Protein AF-A0A7Y5XQ74-F1 (afdb_monomer_lite)

pLDDT: mean 90.7, std 7.64, range [64.5, 98.38]

Foldseek 3Di:
DWDDLPPPWTWDWDPPDDPPPFFIWTWTQDPVQRWIWIDGCNCPSPDDTDTDHPVVVVVVVVCVVVCVPVPD

Sequence (72 aa):
MITDFGDGRLWRKATRSGDNGGTCVYIARDEATGMIGIRDSKEGVTGIPKWYTRQEWDAFLHGVKAGEFDDI

Secondary structure (DSSP, 8-state):
-EE--SSS--EEEPTT--SSSS--EEEEE-TTT-PEEEEEGGGTTT---EEE-HHHHHHHHHHHHHTTTTT-

Radius of gyration: 13.18 Å; chains: 1; bounding box: 32×21×36 Å

Structure (mmCIF, N/CA/C/O backbone):
data_AF-A0A7Y5XQ74-F1
#
_entry.id   AF-A0A7Y5XQ74-F1
#
loop_
_atom_site.group_PDB
_atom_site.id
_atom_site.type_symbol
_atom_site.label_atom_id
_atom_site.label_alt_id
_atom_site.label_comp_id
_atom_site.label_asym_id
_atom_site.label_entity_id
_atom_site.label_seq_id
_atom_site.pdbx_PDB_ins_code
_atom_site.Cartn_x
_atom_site.Cartn_y
_atom_site.Cartn_z
_atom_site.occupancy
_atom_site.B_iso_or_equiv
_atom_site.auth_seq_id
_atom_site.auth_comp_id
_atom_site.auth_asym_id
_atom_site.auth_atom_id
_atom_site.pdbx_PDB_model_num
ATOM 1 N N . MET A 1 1 ? 10.082 -10.193 1.944 1.00 82.56 1 MET A N 1
ATOM 2 C CA . MET A 1 1 ? 10.803 -9.479 3.019 1.00 82.56 1 MET A CA 1
ATOM 3 C C . MET A 1 1 ? 9.806 -8.611 3.772 1.00 82.56 1 MET A C 1
ATOM 5 O O . MET A 1 1 ? 8.985 -7.984 3.105 1.00 82.56 1 MET A O 1
ATOM 9 N N . ILE A 1 2 ? 9.830 -8.635 5.107 1.00 87.56 2 ILE A N 1
ATOM 10 C CA . ILE A 1 2 ? 9.078 -7.701 5.960 1.00 87.56 2 ILE A CA 1
ATOM 11 C C . ILE A 1 2 ? 10.047 -6.609 6.426 1.00 87.56 2 ILE A C 1
ATOM 13 O O . ILE A 1 2 ? 11.195 -6.921 6.740 1.00 87.56 2 ILE A O 1
ATOM 17 N N . THR A 1 3 ? 9.597 -5.360 6.439 1.00 85.75 3 THR A N 1
ATOM 18 C CA . THR A 1 3 ? 10.385 -4.180 6.809 1.00 85.75 3 THR A CA 1
ATOM 19 C C . THR A 1 3 ? 9.559 -3.286 7.730 1.00 85.75 3 THR A C 1
ATOM 21 O O . THR A 1 3 ? 8.344 -3.187 7.571 1.00 85.75 3 THR A O 1
ATOM 24 N N . ASP A 1 4 ? 10.224 -2.646 8.684 1.00 84.19 4 ASP A N 1
ATOM 25 C CA . ASP A 1 4 ? 9.664 -1.579 9.512 1.00 84.19 4 ASP A CA 1
ATOM 26 C C . ASP A 1 4 ? 10.218 -0.237 9.005 1.00 84.19 4 ASP A C 1
ATOM 28 O O . ASP A 1 4 ? 11.421 -0.118 8.762 1.00 84.19 4 ASP A O 1
ATOM 32 N N . PHE A 1 5 ? 9.343 0.751 8.800 1.00 85.19 5 PHE A N 1
ATOM 33 C CA . PHE A 1 5 ? 9.715 2.105 8.371 1.00 85.19 5 PHE A CA 1
ATOM 34 C C . PHE A 1 5 ? 9.723 3.120 9.528 1.00 85.19 5 PHE A C 1
ATOM 36 O O . PHE A 1 5 ? 9.859 4.317 9.285 1.00 85.19 5 PHE A O 1
ATOM 43 N N . GLY A 1 6 ? 9.596 2.665 10.777 1.00 84.69 6 GLY A N 1
ATOM 44 C CA . GLY A 1 6 ? 9.522 3.516 11.966 1.00 84.69 6 GLY A CA 1
ATOM 45 C C . GLY A 1 6 ? 8.123 4.072 12.236 1.00 84.69 6 GLY A C 1
ATOM 46 O O . GLY A 1 6 ? 7.971 4.957 13.073 1.00 84.69 6 GLY A O 1
ATOM 47 N N . ASP A 1 7 ? 7.101 3.564 11.542 1.00 85.44 7 ASP A N 1
ATOM 48 C CA . ASP A 1 7 ? 5.698 3.964 11.694 1.00 85.44 7 ASP A CA 1
ATOM 49 C C . ASP A 1 7 ? 4.860 2.943 12.486 1.00 85.44 7 ASP A C 1
ATOM 51 O O . ASP A 1 7 ? 3.638 3.076 12.565 1.00 85.44 7 ASP A O 1
ATOM 55 N N . GLY A 1 8 ? 5.512 1.929 13.071 1.00 86.88 8 GLY A N 1
ATOM 56 C CA . GLY A 1 8 ? 4.877 0.906 13.904 1.00 86.88 8 GLY A CA 1
ATOM 57 C C . GLY A 1 8 ? 4.092 -0.146 13.120 1.00 86.88 8 GLY A C 1
ATOM 58 O O . GLY A 1 8 ? 3.297 -0.876 13.712 1.00 86.88 8 GLY A O 1
ATOM 59 N N . ARG A 1 9 ? 4.284 -0.233 11.798 1.00 91.12 9 ARG A N 1
ATOM 60 C CA . ARG A 1 9 ? 3.593 -1.193 10.928 1.00 91.12 9 ARG A CA 1
ATOM 61 C C . ARG A 1 9 ? 4.571 -2.170 10.291 1.00 91.12 9 ARG A C 1
ATOM 63 O O . ARG A 1 9 ? 5.712 -1.842 9.980 1.00 91.12 9 ARG A O 1
ATOM 70 N N . LEU A 1 10 ? 4.091 -3.387 10.045 1.00 93.00 10 LEU A N 1
ATOM 71 C CA . LEU A 1 10 ? 4.855 -4.418 9.348 1.00 93.00 10 LEU A CA 1
ATOM 72 C C . LEU A 1 10 ? 4.568 -4.357 7.849 1.00 93.00 10 LEU A C 1
ATOM 74 O O . LEU A 1 10 ? 3.508 -4.771 7.377 1.00 93.00 10 LEU A O 1
ATOM 78 N N . TRP A 1 11 ? 5.539 -3.859 7.090 1.00 93.56 11 TRP A N 1
ATOM 79 C CA . TRP A 1 11 ? 5.415 -3.672 5.653 1.00 93.56 11 TRP A CA 1
ATOM 80 C C . TRP A 1 11 ? 5.978 -4.858 4.886 1.00 93.56 11 TRP A C 1
ATOM 82 O O . TRP A 1 11 ? 7.135 -5.239 5.052 1.00 93.56 11 TRP A O 1
ATOM 92 N N . ARG A 1 12 ? 5.183 -5.432 3.985 1.00 94.38 12 ARG A N 1
ATOM 93 C CA . ARG A 1 12 ? 5.603 -6.544 3.130 1.00 94.38 12 ARG A CA 1
ATOM 94 C C . ARG A 1 12 ? 6.036 -6.043 1.759 1.00 94.38 12 ARG A C 1
ATOM 96 O O . ARG A 1 12 ? 5.221 -5.498 1.020 1.00 94.38 12 ARG A O 1
ATOM 103 N N . LYS A 1 13 ? 7.297 -6.298 1.394 1.00 92.31 13 LYS A N 1
ATOM 104 C CA . LYS A 1 13 ? 7.835 -6.052 0.044 1.00 92.31 13 LYS A CA 1
ATOM 105 C C . LYS A 1 13 ? 7.095 -6.916 -0.983 1.00 92.31 13 LYS A C 1
ATOM 107 O O . LYS A 1 13 ? 6.955 -8.127 -0.777 1.00 92.31 13 LYS A O 1
ATOM 112 N N . ALA A 1 14 ? 6.662 -6.317 -2.089 1.00 91.50 14 ALA A N 1
ATOM 113 C CA . ALA A 1 14 ? 6.100 -7.037 -3.224 1.00 91.50 14 ALA A CA 1
ATOM 114 C C . ALA A 1 14 ? 7.152 -7.971 -3.847 1.00 91.50 14 ALA A C 1
ATOM 116 O O . ALA A 1 14 ? 8.305 -7.594 -4.042 1.00 91.50 14 ALA A O 1
ATOM 117 N N . THR A 1 15 ? 6.759 -9.196 -4.198 1.00 89.38 15 THR A N 1
ATOM 118 C CA . THR A 1 15 ? 7.681 -10.219 -4.733 1.00 89.38 15 THR A CA 1
ATOM 119 C C . THR A 1 15 ? 8.241 -9.874 -6.110 1.00 89.38 15 THR A C 1
ATOM 121 O O . THR A 1 15 ? 9.278 -10.400 -6.498 1.00 89.38 15 THR A O 1
ATOM 124 N N . ARG A 1 16 ? 7.568 -8.987 -6.852 1.00 88.25 16 ARG A N 1
ATOM 125 C CA . ARG A 1 16 ? 8.021 -8.499 -8.159 1.00 88.25 16 ARG A CA 1
ATOM 126 C C . ARG A 1 16 ? 8.991 -7.316 -8.066 1.00 88.25 16 ARG A C 1
ATOM 128 O O . ARG A 1 16 ? 9.511 -6.891 -9.091 1.00 88.25 16 ARG A O 1
ATOM 135 N N . SER A 1 17 ? 9.245 -6.790 -6.867 1.00 86.75 17 SER A N 1
ATOM 136 C CA . SER A 1 17 ? 10.277 -5.777 -6.650 1.00 86.75 17 SER A CA 1
ATOM 137 C C . SER A 1 17 ? 11.659 -6.427 -6.608 1.00 86.75 17 SER A C 1
ATOM 139 O O . SER A 1 17 ? 11.901 -7.302 -5.779 1.00 86.75 17 SER A O 1
ATOM 141 N N . GLY A 1 18 ? 12.561 -5.975 -7.482 1.00 78.88 18 GLY A N 1
ATOM 142 C CA . GLY A 1 18 ? 13.946 -6.448 -7.530 1.00 78.88 18 GLY A CA 1
ATOM 143 C C . GLY A 1 18 ? 14.790 -6.004 -6.331 1.00 78.88 18 GLY A C 1
ATOM 144 O O . GLY A 1 18 ? 14.340 -5.248 -5.463 1.00 78.88 18 GLY A O 1
ATOM 145 N N . ASP A 1 19 ? 16.038 -6.466 -6.293 1.00 74.25 19 ASP A N 1
ATOM 146 C CA . ASP A 1 19 ? 17.003 -6.173 -5.221 1.00 74.25 19 ASP A CA 1
ATOM 147 C C . ASP A 1 19 ? 17.963 -5.025 -5.572 1.00 74.25 19 ASP A C 1
ATOM 149 O O . ASP A 1 19 ? 18.950 -4.774 -4.891 1.00 74.25 19 ASP A O 1
ATOM 153 N N . ASN A 1 20 ? 17.616 -4.254 -6.601 1.00 71.81 20 ASN A N 1
ATOM 154 C CA . ASN A 1 20 ? 18.392 -3.167 -7.197 1.00 71.81 20 ASN A CA 1
ATOM 155 C C . ASN A 1 20 ? 18.502 -1.915 -6.293 1.00 71.81 20 ASN A C 1
ATOM 157 O O . ASN A 1 20 ? 18.885 -0.849 -6.764 1.00 71.81 20 ASN A O 1
ATOM 161 N N . GLY A 1 21 ? 18.104 -2.004 -5.021 1.00 64.50 21 GLY A N 1
ATOM 162 C CA . GLY A 1 21 ? 18.354 -0.971 -4.015 1.00 64.50 21 GLY A CA 1
ATOM 163 C C . GLY A 1 21 ? 17.453 0.270 -4.025 1.00 64.50 21 GLY A C 1
ATOM 164 O O . GLY A 1 21 ? 17.728 1.176 -3.246 1.00 64.50 21 GLY A O 1
ATOM 165 N N . GLY A 1 22 ? 16.385 0.356 -4.834 1.00 68.38 22 GLY A N 1
ATOM 166 C CA . GLY A 1 22 ? 15.600 1.605 -4.847 1.00 68.38 22 GLY A CA 1
ATOM 167 C C . GLY A 1 22 ? 14.214 1.623 -5.489 1.00 68.38 22 GLY A C 1
ATOM 168 O O . GLY A 1 22 ? 13.605 2.682 -5.526 1.00 68.38 22 GLY A O 1
ATOM 169 N N . THR A 1 23 ? 13.673 0.512 -5.988 1.00 78.44 23 THR A N 1
ATOM 170 C CA . THR A 1 23 ? 12.401 0.505 -6.747 1.00 78.44 23 THR A CA 1
ATOM 171 C C . THR A 1 23 ? 11.394 -0.504 -6.191 1.00 78.44 23 THR A C 1
ATOM 173 O O . THR A 1 23 ? 10.790 -1.293 -6.917 1.00 78.44 23 THR A O 1
ATOM 176 N N . CYS A 1 24 ? 11.246 -0.523 -4.868 1.00 90.50 24 CYS A N 1
ATOM 177 C CA . CYS A 1 24 ? 10.424 -1.496 -4.165 1.00 90.50 24 CYS A CA 1
ATOM 178 C C . CYS A 1 24 ? 9.058 -0.927 -3.780 1.00 90.50 24 CYS A C 1
ATOM 180 O O . CYS A 1 24 ? 8.972 0.164 -3.224 1.00 90.50 24 CYS A O 1
ATOM 182 N N . VAL A 1 25 ? 8.011 -1.722 -4.000 1.00 92.56 25 VAL A N 1
ATOM 183 C CA . VAL A 1 25 ? 6.666 -1.456 -3.482 1.00 92.56 25 VAL A CA 1
ATOM 184 C C . VAL A 1 25 ? 6.459 -2.285 -2.222 1.00 92.56 25 VAL A C 1
ATOM 186 O O . VAL A 1 25 ? 6.786 -3.476 -2.191 1.00 92.56 25 VAL A O 1
ATOM 189 N N . TYR A 1 26 ? 5.896 -1.664 -1.192 1.00 94.06 26 TYR A N 1
ATOM 190 C CA . TYR A 1 26 ? 5.532 -2.318 0.057 1.00 94.06 26 TYR A CA 1
ATOM 191 C C . TYR A 1 26 ? 4.051 -2.135 0.354 1.00 94.06 26 TYR A C 1
ATOM 193 O O . TYR A 1 26 ? 3.476 -1.092 0.049 1.00 94.06 26 TYR A O 1
ATOM 201 N N . ILE A 1 27 ? 3.460 -3.147 0.987 1.00 95.81 27 ILE A N 1
ATOM 202 C CA . ILE A 1 27 ? 2.062 -3.138 1.416 1.00 95.81 27 ILE A CA 1
ATOM 203 C C . ILE A 1 27 ? 1.989 -3.466 2.905 1.00 95.81 27 ILE A C 1
ATOM 205 O O . ILE A 1 27 ? 2.626 -4.423 3.353 1.00 95.81 27 ILE A O 1
ATOM 209 N N . ALA A 1 28 ? 1.183 -2.718 3.651 1.00 96.12 28 ALA A N 1
ATOM 210 C CA . ALA A 1 28 ? 0.846 -3.012 5.041 1.00 96.12 28 ALA A CA 1
ATOM 211 C C . ALA A 1 28 ? -0.669 -2.966 5.248 1.00 96.12 28 ALA A C 1
ATOM 213 O O . ALA A 1 28 ? -1.387 -2.256 4.544 1.00 96.12 28 ALA A O 1
ATOM 214 N N . ARG A 1 29 ? -1.147 -3.717 6.241 1.00 95.56 29 ARG A N 1
ATOM 215 C CA . ARG A 1 29 ? -2.466 -3.503 6.836 1.00 95.56 29 ARG A CA 1
ATOM 216 C C . ARG A 1 29 ? -2.255 -2.711 8.117 1.00 95.56 29 ARG A C 1
ATOM 218 O O . ARG A 1 29 ? -1.415 -3.079 8.932 1.00 95.56 29 ARG A O 1
ATOM 225 N N . ASP A 1 30 ? -2.998 -1.630 8.275 1.00 93.69 30 ASP A N 1
ATOM 226 C CA . ASP A 1 30 ? -3.091 -0.942 9.553 1.00 93.69 30 ASP A CA 1
ATOM 227 C C . ASP A 1 30 ? -4.073 -1.712 10.445 1.00 93.69 30 ASP A C 1
ATOM 229 O O . ASP A 1 30 ? -5.245 -1.851 10.100 1.00 93.69 30 ASP A O 1
ATOM 233 N N . GLU A 1 31 ? -3.596 -2.252 11.564 1.00 91.38 31 GLU A N 1
ATOM 234 C CA . GLU A 1 31 ? -4.421 -3.055 12.477 1.00 91.38 31 GLU A CA 1
ATOM 235 C C . GLU A 1 31 ? -5.442 -2.212 13.259 1.00 91.38 31 GLU A C 1
ATOM 237 O O . GLU A 1 31 ? -6.480 -2.727 13.666 1.00 91.38 31 GLU A O 1
ATOM 242 N N . ALA A 1 32 ? -5.190 -0.913 13.452 1.00 92.19 32 ALA A N 1
ATOM 243 C CA . ALA A 1 32 ? -6.091 -0.029 14.187 1.00 92.19 32 ALA A CA 1
ATOM 244 C C . ALA A 1 32 ? -7.264 0.447 13.320 1.00 92.19 32 ALA A C 1
ATOM 246 O O . ALA A 1 32 ? -8.387 0.570 13.805 1.00 92.19 32 ALA A O 1
ATOM 247 N N . THR A 1 33 ? -7.012 0.722 12.038 1.00 93.94 33 THR A N 1
ATOM 248 C CA . THR A 1 33 ? -8.027 1.268 11.116 1.00 93.94 33 THR A CA 1
ATOM 249 C C . THR A 1 33 ? -8.545 0.250 10.102 1.00 93.94 33 THR A C 1
ATOM 251 O O . THR A 1 33 ? -9.573 0.473 9.466 1.00 93.94 33 THR A O 1
ATOM 254 N N . GLY A 1 34 ? -7.838 -0.863 9.906 1.00 94.50 34 GLY A N 1
ATOM 255 C CA . GLY A 1 34 ? -8.118 -1.849 8.864 1.00 94.50 34 GLY A CA 1
ATOM 256 C C . GLY A 1 34 ? -7.721 -1.410 7.448 1.00 94.50 34 GLY A C 1
ATOM 257 O O . GLY A 1 34 ? -7.902 -2.197 6.508 1.00 94.50 34 GLY A O 1
ATOM 258 N N . MET A 1 35 ? -7.183 -0.195 7.281 1.00 97.25 35 MET A N 1
ATOM 259 C CA . MET A 1 35 ? -6.779 0.360 5.988 1.00 97.25 35 MET A CA 1
ATOM 260 C C . MET A 1 35 ? -5.576 -0.378 5.393 1.00 97.25 35 MET A C 1
ATOM 262 O O . MET A 1 35 ? -4.766 -0.982 6.102 1.00 97.25 35 MET A O 1
ATOM 266 N N . ILE A 1 36 ? -5.457 -0.318 4.068 1.00 97.75 36 ILE A N 1
ATOM 267 C CA . ILE A 1 36 ? -4.331 -0.869 3.316 1.00 97.75 36 ILE A CA 1
ATOM 268 C C . ILE A 1 36 ? -3.415 0.273 2.891 1.00 97.75 36 ILE A C 1
ATOM 270 O O . ILE A 1 36 ? -3.841 1.195 2.199 1.00 97.75 36 ILE A O 1
ATOM 274 N N . GLY A 1 37 ? -2.157 0.201 3.311 1.00 96.31 37 GLY A N 1
ATOM 275 C CA . GLY A 1 37 ? -1.119 1.157 2.957 1.00 96.31 37 GLY A CA 1
ATOM 276 C C . GLY A 1 37 ? -0.277 0.651 1.794 1.00 96.31 37 GLY A C 1
ATOM 277 O O . GLY A 1 37 ? 0.087 -0.527 1.767 1.00 96.31 37 GLY A O 1
ATOM 278 N N . ILE A 1 38 ? 0.084 1.544 0.875 1.00 95.62 38 ILE A N 1
ATOM 279 C CA . ILE A 1 38 ? 1.046 1.308 -0.207 1.00 95.62 38 ILE A CA 1
ATOM 280 C C . ILE A 1 38 ? 2.184 2.318 -0.083 1.00 95.62 38 ILE A C 1
ATOM 282 O O . ILE A 1 38 ? 1.948 3.518 0.072 1.00 95.62 38 ILE A O 1
ATOM 286 N N . ARG A 1 39 ? 3.423 1.833 -0.177 1.00 93.69 39 ARG A N 1
ATOM 287 C CA . ARG A 1 39 ? 4.634 2.651 -0.070 1.00 93.69 39 ARG A CA 1
ATOM 288 C C . ARG A 1 39 ? 5.608 2.352 -1.206 1.00 93.69 39 ARG A C 1
ATOM 290 O O . ARG A 1 39 ? 5.874 1.181 -1.480 1.00 93.69 39 ARG A O 1
ATOM 297 N N . ASP A 1 40 ? 6.171 3.393 -1.818 1.00 91.00 40 ASP A N 1
ATOM 298 C CA . ASP A 1 40 ? 7.305 3.295 -2.749 1.00 91.00 40 ASP A CA 1
ATOM 299 C C . ASP A 1 40 ? 8.602 3.611 -1.986 1.00 91.00 40 ASP A C 1
ATOM 301 O O . ASP A 1 40 ? 8.719 4.657 -1.345 1.00 91.00 40 ASP A O 1
ATOM 305 N N . SER A 1 41 ? 9.597 2.717 -2.039 1.00 87.25 41 SER A N 1
ATOM 306 C CA . SER A 1 41 ? 10.898 2.937 -1.390 1.00 87.25 41 SER A CA 1
ATOM 307 C C . SER A 1 41 ? 11.593 4.222 -1.828 1.00 87.25 41 SER A C 1
ATOM 309 O O . SER A 1 41 ? 12.396 4.751 -1.061 1.00 87.25 41 SER A O 1
ATOM 311 N N . LYS A 1 42 ? 11.312 4.714 -3.043 1.00 86.31 42 LYS A N 1
ATOM 312 C CA . LYS A 1 42 ? 11.918 5.944 -3.578 1.00 86.31 42 LYS A CA 1
ATOM 313 C C . LYS A 1 42 ? 11.589 7.175 -2.745 1.00 86.31 42 LYS A C 1
ATOM 315 O O . LYS A 1 42 ? 12.359 8.126 -2.749 1.00 86.31 42 LYS A O 1
ATOM 320 N N . GLU A 1 43 ? 10.478 7.152 -2.016 1.00 85.94 43 GLU A N 1
ATOM 321 C CA . GLU A 1 43 ? 10.063 8.276 -1.176 1.00 85.94 43 GLU A CA 1
ATOM 322 C C . GLU A 1 43 ? 10.821 8.334 0.167 1.00 85.94 43 GLU A C 1
ATOM 324 O O . GLU A 1 43 ? 10.598 9.242 0.969 1.00 85.94 43 GLU A O 1
ATOM 329 N N . GLY A 1 44 ? 11.739 7.390 0.431 1.00 79.19 44 GLY A N 1
ATOM 330 C CA . GLY A 1 44 ? 12.556 7.361 1.650 1.00 79.19 44 GLY A CA 1
ATOM 331 C C . GLY A 1 44 ? 11.723 7.159 2.918 1.00 79.19 44 GLY A C 1
ATOM 332 O O . GLY A 1 44 ? 10.519 6.944 2.852 1.00 79.19 44 GLY A O 1
ATOM 333 N N . VAL A 1 45 ? 12.326 7.205 4.108 1.00 77.62 45 VAL A N 1
ATOM 334 C CA . VAL A 1 45 ? 11.607 6.968 5.387 1.00 77.62 45 VAL A CA 1
ATOM 335 C C . VAL A 1 45 ? 10.564 8.042 5.720 1.00 77.62 45 VAL A C 1
ATOM 337 O O . VAL A 1 45 ? 9.626 7.772 6.457 1.00 77.62 45 VAL A O 1
ATOM 340 N N . THR A 1 46 ? 10.667 9.230 5.125 1.00 82.06 46 THR A N 1
ATOM 341 C CA . THR A 1 46 ? 9.721 10.340 5.330 1.00 82.06 46 THR A CA 1
ATOM 342 C C . THR A 1 46 ? 8.567 10.358 4.326 1.00 82.06 46 THR A C 1
ATOM 344 O O . THR A 1 46 ? 7.641 11.148 4.492 1.00 82.06 46 THR A O 1
ATOM 347 N N . GLY A 1 47 ? 8.608 9.515 3.287 1.00 85.00 47 GLY A N 1
ATOM 348 C CA . GLY A 1 47 ? 7.520 9.359 2.322 1.00 85.00 47 GLY A CA 1
ATOM 349 C C . GLY A 1 47 ? 6.196 8.986 2.987 1.00 85.00 47 GLY A C 1
ATOM 350 O O . GLY A 1 47 ? 6.158 8.114 3.861 1.00 85.00 47 GLY A O 1
ATOM 351 N N . ILE A 1 48 ? 5.110 9.643 2.580 1.00 89.88 48 ILE A N 1
ATOM 352 C CA . ILE A 1 48 ? 3.776 9.407 3.142 1.00 89.88 48 ILE A CA 1
ATOM 353 C C . ILE A 1 48 ? 3.122 8.263 2.359 1.00 89.88 48 ILE A C 1
ATOM 355 O O . ILE A 1 48 ? 2.816 8.451 1.178 1.00 89.88 48 ILE A O 1
ATOM 359 N N . PRO A 1 49 ? 2.847 7.103 2.990 1.00 92.94 49 PRO A N 1
ATOM 360 C CA . PRO A 1 49 ? 2.165 6.016 2.308 1.00 92.94 49 PRO A CA 1
ATOM 361 C C . PRO A 1 49 ? 0.780 6.443 1.822 1.00 92.94 49 PRO A C 1
ATOM 363 O O . PRO A 1 49 ? 0.095 7.248 2.461 1.00 92.94 49 PRO A O 1
ATOM 366 N N . LYS A 1 50 ? 0.344 5.871 0.702 1.00 95.31 50 LYS A N 1
ATOM 367 C CA . LYS A 1 50 ? -1.037 6.020 0.240 1.00 95.31 50 LYS A CA 1
ATOM 368 C C . LYS A 1 50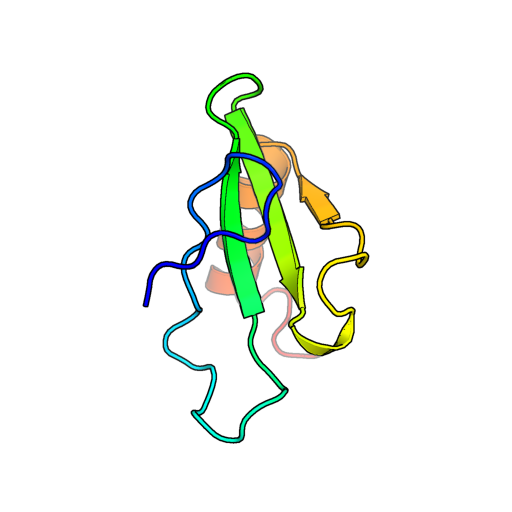 ? -1.904 5.006 0.969 1.00 95.31 50 LYS A C 1
ATOM 370 O O . LYS A 1 50 ? -1.554 3.829 1.014 1.00 95.31 50 LYS A O 1
ATOM 375 N N . TRP A 1 51 ? -3.005 5.472 1.542 1.00 96.56 51 TRP A N 1
ATOM 376 C CA . TRP A 1 51 ? -3.909 4.661 2.348 1.00 96.56 51 TRP A CA 1
ATOM 377 C C . TRP A 1 51 ? -5.245 4.507 1.643 1.00 96.56 51 TRP A C 1
ATOM 379 O O . TRP A 1 51 ? -5.834 5.494 1.213 1.00 96.56 51 TRP A O 1
ATOM 389 N N . TYR A 1 52 ? -5.717 3.270 1.579 1.00 98.06 52 TYR A N 1
ATOM 390 C CA . TYR A 1 52 ? -6.979 2.900 0.959 1.00 98.06 52 TYR A CA 1
ATOM 391 C C . TYR A 1 52 ? -7.843 2.154 1.965 1.00 98.06 52 TYR A C 1
ATOM 393 O O . TYR A 1 52 ? -7.352 1.394 2.809 1.00 98.06 52 TYR A O 1
ATOM 401 N N . THR A 1 53 ? -9.147 2.355 1.869 1.00 98.06 53 THR A N 1
ATOM 402 C CA . THR A 1 53 ? -10.118 1.529 2.578 1.00 98.06 53 THR A CA 1
ATOM 403 C C . THR A 1 53 ? -10.038 0.084 2.092 1.00 98.06 53 THR A C 1
ATOM 405 O O . THR A 1 53 ? -9.519 -0.228 1.015 1.00 98.06 53 THR A O 1
ATOM 408 N N . ARG A 1 54 ? -10.587 -0.837 2.888 1.00 96.62 54 ARG A N 1
ATOM 409 C CA . ARG A 1 54 ? -10.659 -2.238 2.476 1.00 96.62 54 ARG A CA 1
ATOM 410 C C . ARG A 1 54 ? -11.517 -2.411 1.218 1.00 96.62 54 ARG A C 1
ATOM 412 O O . ARG A 1 54 ? -11.159 -3.209 0.361 1.00 96.62 54 ARG A O 1
ATOM 419 N N . GLN A 1 55 ? -12.599 -1.645 1.103 1.00 97.94 55 GLN A N 1
ATOM 420 C CA . GLN A 1 55 ? -13.513 -1.687 -0.035 1.00 97.94 55 GLN A CA 1
ATOM 421 C C . GLN A 1 55 ? -12.842 -1.206 -1.326 1.00 97.94 55 GLN A C 1
ATOM 423 O O . GLN A 1 55 ? -12.965 -1.876 -2.345 1.00 97.94 55 GLN A O 1
ATOM 428 N N . GLU A 1 56 ? -12.096 -0.097 -1.284 1.00 98.25 56 GLU A N 1
ATOM 429 C CA . GLU A 1 56 ? -11.323 0.382 -2.442 1.00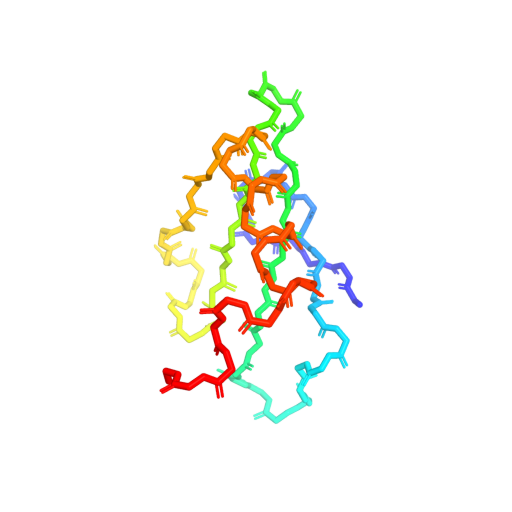 98.25 56 GLU A CA 1
ATOM 430 C C . GLU A 1 56 ? -10.278 -0.646 -2.877 1.00 98.25 56 GLU A C 1
ATOM 432 O O . GLU A 1 56 ? -10.131 -0.916 -4.067 1.00 98.25 56 GLU A O 1
ATOM 437 N N . TRP A 1 57 ? -9.585 -1.265 -1.917 1.00 97.44 57 TRP A N 1
ATOM 438 C CA . TRP A 1 57 ? -8.599 -2.299 -2.214 1.00 97.44 57 TRP A CA 1
ATOM 439 C C . TRP A 1 57 ? -9.227 -3.538 -2.865 1.00 97.44 57 TRP A C 1
ATOM 441 O O . TRP A 1 57 ? -8.700 -4.060 -3.848 1.00 97.44 57 TRP A O 1
ATOM 451 N N . ASP A 1 58 ? -10.363 -4.004 -2.347 1.00 97.50 58 ASP A N 1
ATOM 452 C CA . ASP A 1 58 ? -11.072 -5.159 -2.900 1.00 97.50 58 ASP A CA 1
ATOM 453 C C . ASP A 1 58 ? -11.642 -4.847 -4.302 1.00 97.50 58 ASP A C 1
ATOM 455 O O . ASP A 1 58 ? -11.582 -5.703 -5.188 1.00 97.50 58 ASP A O 1
ATOM 459 N N . ALA A 1 59 ? -12.127 -3.619 -4.534 1.00 98.38 59 ALA A N 1
ATOM 460 C CA . ALA A 1 59 ? -12.559 -3.152 -5.853 1.00 98.38 59 ALA A CA 1
ATOM 461 C C . ALA A 1 59 ? -11.391 -3.101 -6.850 1.00 98.38 59 ALA A C 1
ATOM 463 O O . ALA A 1 59 ? -11.493 -3.664 -7.938 1.00 98.38 59 ALA A O 1
ATOM 464 N N . PHE A 1 60 ? -10.251 -2.527 -6.450 1.00 97.00 60 PHE A N 1
ATOM 465 C CA . PHE A 1 60 ? -9.035 -2.497 -7.265 1.00 97.00 60 PHE A CA 1
ATOM 466 C C . PHE A 1 60 ? -8.577 -3.907 -7.659 1.00 97.00 60 PHE A C 1
ATOM 468 O O . PHE A 1 60 ? -8.298 -4.170 -8.827 1.00 97.00 60 PHE A O 1
ATOM 475 N N . LEU A 1 61 ? -8.548 -4.849 -6.709 1.00 97.06 61 LEU A N 1
ATOM 476 C CA . LEU A 1 61 ? -8.175 -6.235 -6.998 1.00 97.06 61 LEU A CA 1
ATOM 477 C C . LEU A 1 61 ? -9.150 -6.930 -7.954 1.00 97.06 61 LEU A C 1
ATOM 479 O O . LEU A 1 61 ? -8.714 -7.780 -8.732 1.00 97.06 61 LEU A O 1
ATOM 483 N N . HIS A 1 62 ? -10.446 -6.618 -7.886 1.00 98.38 62 HIS A N 1
ATOM 484 C CA . HIS A 1 62 ? -11.410 -7.115 -8.865 1.00 98.38 62 HIS A CA 1
ATOM 485 C C . HIS A 1 62 ? -11.141 -6.543 -10.257 1.00 98.38 62 HIS A C 1
ATOM 487 O O . HIS A 1 62 ? -11.046 -7.334 -11.192 1.00 98.38 62 HIS A O 1
ATOM 493 N N . GLY A 1 63 ? -10.944 -5.227 -10.380 1.00 98.12 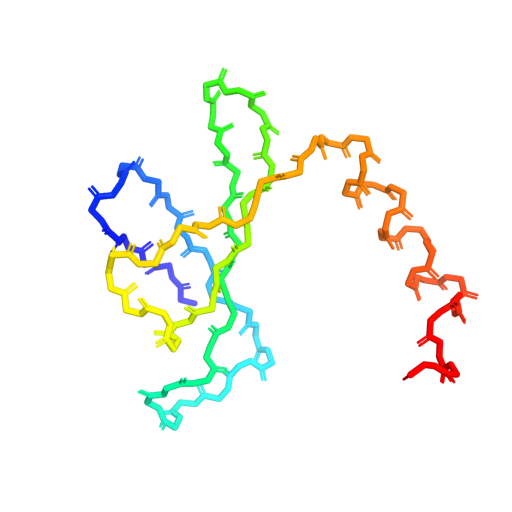63 GLY A N 1
ATOM 494 C CA . GLY A 1 63 ? -10.627 -4.574 -11.654 1.00 98.12 63 GLY A CA 1
ATOM 495 C C . GLY A 1 63 ? -9.360 -5.137 -12.301 1.00 98.12 63 GLY A C 1
ATOM 496 O O . GLY A 1 63 ? -9.392 -5.582 -13.446 1.00 98.12 63 GLY A O 1
ATOM 497 N N . VAL A 1 64 ? -8.270 -5.272 -11.530 1.00 97.00 64 VAL A N 1
ATOM 498 C CA . VAL A 1 64 ? -7.013 -5.887 -12.004 1.00 97.00 64 VAL A CA 1
ATOM 499 C C . VAL A 1 64 ? -7.236 -7.309 -12.524 1.00 97.00 64 VAL A C 1
ATOM 501 O O . VAL A 1 64 ? -6.725 -7.670 -13.576 1.00 97.00 64 VAL A O 1
ATOM 504 N N . LYS A 1 65 ? -8.003 -8.142 -11.811 1.00 97.62 65 LYS A N 1
ATOM 505 C CA . LYS A 1 65 ? -8.272 -9.525 -12.247 1.00 97.62 65 LYS A CA 1
ATOM 506 C C . LYS A 1 65 ? -9.199 -9.603 -13.459 1.00 97.62 65 LYS A C 1
ATOM 508 O O . LYS A 1 65 ? -9.157 -10.603 -14.169 1.00 97.62 65 LYS A O 1
ATOM 513 N N . ALA A 1 66 ? -10.046 -8.597 -13.654 1.00 98.06 66 ALA A N 1
ATOM 514 C CA . ALA A 1 66 ? -10.937 -8.484 -14.800 1.00 98.06 66 ALA A CA 1
ATOM 515 C C . ALA A 1 66 ? -10.245 -7.896 -16.044 1.00 98.06 66 ALA A C 1
ATOM 517 O O . ALA A 1 66 ? -10.871 -7.854 -17.100 1.00 98.06 66 ALA A O 1
ATOM 518 N N . GLY A 1 67 ? -8.983 -7.461 -15.930 1.00 97.94 67 GLY A N 1
ATOM 519 C CA . GLY A 1 67 ? -8.250 -6.802 -17.013 1.00 97.94 67 GLY A CA 1
ATOM 520 C C . GLY A 1 67 ? -8.697 -5.359 -17.260 1.00 97.94 67 GLY A C 1
ATOM 521 O O . GLY A 1 67 ? -8.455 -4.827 -18.336 1.00 97.94 67 GLY A O 1
ATOM 522 N N . GLU A 1 68 ? -9.346 -4.710 -16.281 1.00 98.25 68 GLU A N 1
ATOM 523 C CA . GLU A 1 68 ? -9.834 -3.319 -16.391 1.00 98.25 68 GLU A CA 1
ATOM 524 C C . GLU A 1 68 ? -8.710 -2.310 -16.680 1.00 98.25 68 GLU A C 1
ATOM 526 O O . GLU A 1 68 ? -8.972 -1.212 -17.154 1.00 98.25 68 GLU A O 1
ATOM 531 N N . PHE A 1 69 ? -7.464 -2.686 -16.390 1.00 96.12 69 PHE A N 1
ATOM 532 C CA . PHE A 1 69 ? -6.291 -1.820 -16.463 1.00 96.12 69 PHE A CA 1
ATOM 533 C C . PHE A 1 69 ? -5.207 -2.352 -17.415 1.00 96.12 69 PHE A C 1
ATOM 535 O O . PHE A 1 69 ? -4.046 -1.974 -17.284 1.00 96.12 69 PHE A O 1
ATOM 542 N N . ASP A 1 70 ? -5.536 -3.267 -18.329 1.00 96.06 70 ASP A N 1
ATOM 543 C CA . ASP A 1 70 ? -4.533 -3.865 -19.226 1.00 96.06 70 ASP A CA 1
ATOM 544 C C . ASP A 1 70 ? -4.158 -2.949 -20.412 1.00 96.06 70 ASP A C 1
ATOM 546 O O . ASP A 1 70 ? -3.193 -3.226 -21.128 1.00 96.06 70 ASP A O 1
ATOM 550 N N . ASP A 1 71 ? -4.906 -1.862 -20.626 1.00 94.62 71 ASP A N 1
ATOM 551 C CA . ASP A 1 71 ? -4.733 -0.886 -21.706 1.00 94.62 71 ASP A CA 1
ATOM 552 C C . ASP A 1 71 ? -4.226 0.496 -21.244 1.00 94.62 71 ASP A C 1
ATOM 554 O O . ASP A 1 71 ? -4.129 1.410 -22.071 1.00 94.62 71 ASP A O 1
ATOM 558 N N . ILE A 1 72 ? -3.876 0.646 -19.959 1.00 83.06 72 ILE A N 1
ATOM 559 C CA . ILE A 1 72 ? -3.346 1.893 -19.372 1.00 83.06 72 ILE A CA 1
ATOM 560 C C . ILE A 1 72 ? -1.825 1.908 -19.192 1.00 83.06 72 ILE A C 1
ATOM 562 O O . ILE A 1 72 ? -1.207 0.838 -18.989 1.00 83.06 72 ILE A O 1
#

=== Feature glossary ===
Feature key, reading from the visual/contextual features back to the raw sequence:

Rendered structure images. Structure images are PyMOL renders from six orthogonal camera directions. Cartoon representation draws helices as coils and strands as arrows; sticks shows the backbone as bonds; surface shows the solvent-excluded envelope. Rainbow coloring maps sequence position to hue (blue→red, N→C); chain coloring assigns a distinct color per polypeptide.

Contact-map, Ramachandran, and PAE plots. Three diagnostic plots accompany the record. The Cα contact map visualizes the tertiary structure as a 2D adjacency matrix (8 Å cutoff, sequence-local contacts suppressed). The Ramachandran plot shows the distribution of backbone (φ, ψ) torsions, with points in the α and β basins reflecting secondary structure content. The PAE plot shows AlphaFold's inter-residue confidence as a color matrix.

InterPro / GO / CATH / organism. The annotation block draws on four external resources. InterPro: which protein families and domains the sequence belongs to. GO: standardized terms for what the protein does, what process it participates in, and where in the cell it acts. CATH: which structural fold it has in the CATH hierarchy. Organism: the species of origin.

Nearest PDB structures. Structural nearest neighbors (via Foldseek easy-search vs the PDB). Reported per hit: target PDB id, E-value, and alignment TM-score. A TM-score above ~0.5 is the conventional threshold for 'same fold'.

Predicted aligned error. Predicted aligned error is AlphaFold's pairwise confidence. Unlike pLDDT (per-residue), PAE is per-residue-pair and captures whether two parts of the structure are correctly placed relative to each other. Units are ångströms of expected positional error.

Solvent-accessible surface area. SASA measures how much of the protein is reachable by solvent. It is computed by rolling a water-sized probe over the atomic surface and summing the exposed area (Å²). Per-residue SASA distinguishes core (buried, low SASA) from surface (exposed, high SASA) residues; total SASA is a whole-molecule size measure.

B-factor. Crystallographic B-factors measure how much each atom's electron density is smeared out, in Å². They rise in mobile loops and surface residues and fall in the buried interior. In AlphaFold models this column is repurposed to hold pLDDT instead.

pLDDT. For AlphaFold models, the B-factor field carries pLDDT — the model's own estimate of local accuracy on a 0–100 scale. Regions with pLDDT<50 should be treated as essentially unmodeled; they often correspond to intrinsically disordered segments.

Backbone torsions (φ/ψ). φ (phi) and ψ (psi) are the two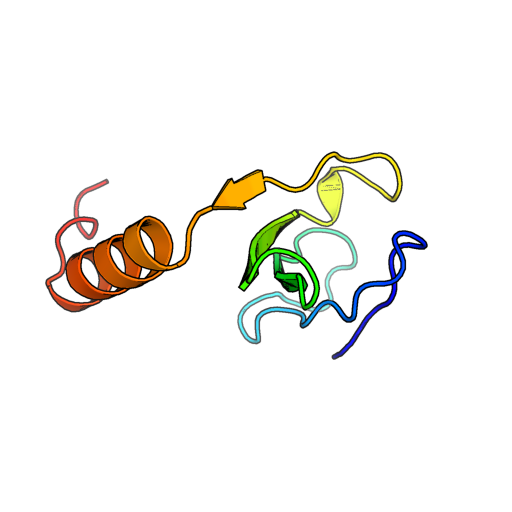 rotatable backbone dihedrals per residue: φ is the C(i-1)–N–Cα–C torsion, ψ is the N–Cα–C–N(i+1) torsion, both in degrees on (−180°, 180°]. α-helical residues cluster near (−60°, −45°); β-strand residues near (−120°, +130°). A Ramachandran plot is simply a scatter of (φ, ψ) for every residue.

Radius of gyration, Cα contacts, bounding box. Radius of gyration (Rg) is the root-mean-square distance of Cα atoms from their centroid — a single number for overall size and compactness. A globular domain of N residues has Rg ≈ 2.2·N^0.38 Å; an extended or disordered chain has a much larger Rg. The Cα contact count is the number of residue pairs whose Cα atoms are within 8 Å and are more than four positions apart in sequence — a standard proxy for tertiary packing density. The bounding box is the smallest axis-aligned box enclosing all Cα atoms.

Secondary structure (3-state, P-SEA). Three-state secondary structure (P-SEA) collapses the eight DSSP classes into helix (a), strand (b), and coil (c). P-SEA assigns these from Cα geometry alone — distances and angles — without requiring backbone oxygens, so it works on any Cα trace.

Secondary structure (8-state, DSSP). Secondary structure is the local, repeating backbone conformation. DSSP classifies it into eight states by reading the hydrogen-bond network: three helix types (H, G, I), two β types (E, B), two non-regular types (T, S), and unstructured coil (-).

Foldseek 3Di. The Foldseek 3Di string encodes local tertiary geometry as a 20-letter alphabet — one character per residue — derived from the relative positions of nearby Cα atoms. Unlike the amino-acid sequence, 3Di is a direct function of the 3D structure, so two proteins with the same fold have similar 3Di strings even at low sequence identity.

mmCIF coordinates. Structure coordinates are given as an mmCIF _atom_site loop: one row per atom with element, residue name, chain id, sequence number,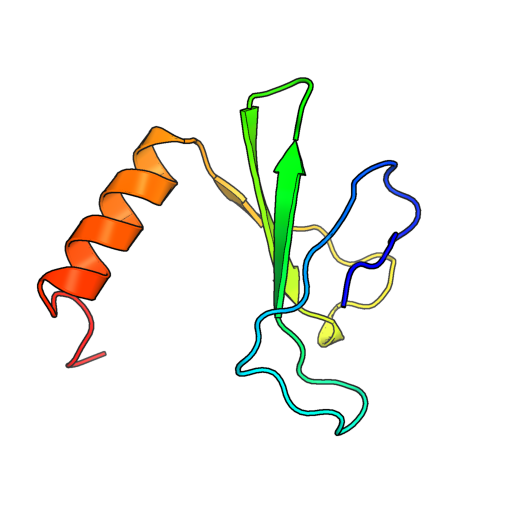 and x/y/z position in Å. Only the four main-chain atoms per residue are inc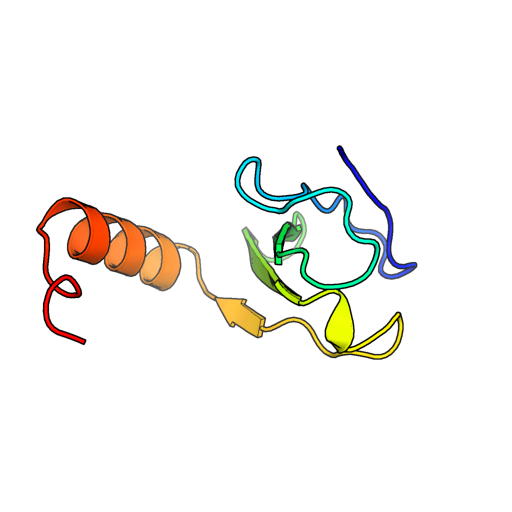luded here; side chains are omitted to keep the record compact.

Sequence. This is the polypeptide sequence — one letter per residue, N-terminus first. Length ranges from a few dozen residues for small domains to over a thousand for large multi-domain proteins.